Protein AF-A0A256C4Y1-F1 (afdb_monomer)

Sequence (127 aa):
MDQLQILQPFSDWVSDVLVDIPDETVAYVFNIYEENDAYLVDITGTSTFDASSEDWTDDINWDSGNEMFIIPKENFEGEWEEIHDAIAEALEALIDADGELADALCDSDAVAVGFIDGELEIIWQEE

pLDDT: mean 91.38, std 8.16, range [55.59, 98.06]

Mean predicted aligned error: 3.8 Å

Radius of gyration: 13.7 Å; Cα contacts (8 Å, |Δi|>4): 216; chains: 1; bounding box: 33×27×34 Å

Foldseek 3Di:
DDLVVVLVVVLVLLVVQLPPDDPLFFAKEWEWEDDPFWIKTKIFTFNDDDPVDPCRVVRTDDISPPSIDIGTCVNPVDDPVVVQVSVLVSVLVSLVVPDPSVVSNQVHQFYWYAYPPGDIGTSDGDD

Nearest PDB structures (foldseek):
  8d8k-assembly1_K  TM=3.899E-01  e=2.952E-02  Saccharomyces cerevisiae
  8ia9-assembly1_A-2  TM=3.250E-01  e=5.550E-01  Saccharopolyspora spinosa
  7kzi-assembly2_B  TM=2.463E-01  e=2.483E+00  Escherichia coli K-12
  7kru-assembly1_B  TM=1.943E-01  e=2.191E+00  Escherichia coli K-12
  5fpe-assembly2_B  TM=1.852E-01  e=1.934E+00  Homo sapiens

Solvent-accessible surface area (backbone atoms only — not comparable to full-atom values): 7242 Å² total; per-residue (Å²): 103,60,70,80,69,49,35,58,64,49,52,54,49,51,66,69,48,74,58,92,75,61,91,63,48,31,23,39,38,37,42,37,44,85,56,98,62,30,37,38,32,44,43,38,25,11,57,40,79,47,100,88,45,77,70,27,76,75,43,60,76,44,62,37,74,90,67,54,50,76,46,49,41,92,57,37,94,63,58,74,67,53,53,48,50,51,50,50,53,34,49,48,54,47,45,72,62,71,42,76,67,22,52,65,53,66,74,28,54,29,34,31,38,28,38,85,91,56,70,77,44,76,76,44,63,66,133

Secondary structure (DSSP, 8-state):
--HHHHHHHHHHHHHHH--S--TT--EEEEEEEE-SSEEEEEEEEES---TT-GGGGG-EEEE-TT--EEEEGGG--S-HHHHHHHHHHHHHHHHHT-SHHHHHHHTSSEEEEEETTS-EEEEEE--

Structure (mmCIF, N/CA/C/O backbone):
data_AF-A0A256C4Y1-F1
#
_entry.id   AF-A0A256C4Y1-F1
#
loop_
_atom_site.group_PDB
_atom_site.id
_atom_site.type_symbol
_atom_site.label_atom_id
_atom_site.label_alt_id
_atom_site.label_comp_id
_atom_site.label_asym_id
_atom_site.label_entity_id
_atom_site.label_seq_id
_atom_site.pdbx_PDB_ins_code
_atom_site.Cartn_x
_atom_site.Cartn_y
_atom_site.Cartn_z
_atom_site.occupancy
_atom_site.B_iso_or_equiv
_atom_site.auth_seq_id
_atom_site.auth_comp_id
_atom_site.auth_asym_id
_atom_site.auth_atom_id
_atom_site.pdbx_PDB_model_num
ATOM 1 N N . MET A 1 1 ? 8.567 5.236 -18.166 1.00 55.59 1 MET A N 1
ATOM 2 C CA . MET A 1 1 ? 7.108 5.000 -18.172 1.00 55.59 1 MET A CA 1
ATOM 3 C C . MET A 1 1 ? 6.428 6.296 -17.746 1.00 55.59 1 MET A C 1
ATOM 5 O O . MET A 1 1 ? 6.921 6.897 -16.806 1.00 55.59 1 MET A O 1
ATOM 9 N N . ASP A 1 2 ? 5.394 6.783 -18.439 1.00 57.97 2 ASP A N 1
ATOM 10 C CA . ASP A 1 2 ? 4.631 7.949 -17.946 1.00 57.97 2 ASP A CA 1
ATOM 11 C C . ASP A 1 2 ? 3.658 7.503 -16.838 1.00 57.97 2 ASP A C 1
ATOM 13 O O . ASP A 1 2 ? 3.127 6.398 -16.936 1.00 57.97 2 ASP A O 1
ATOM 17 N N . GLN A 1 3 ? 3.371 8.359 -15.848 1.00 56.22 3 GLN A N 1
ATOM 18 C CA . GLN A 1 3 ? 2.426 8.130 -14.728 1.00 56.22 3 GLN A CA 1
ATOM 19 C C . GLN A 1 3 ? 1.133 7.397 -15.140 1.00 56.22 3 GLN A C 1
ATOM 21 O O . GLN A 1 3 ? 0.742 6.390 -14.553 1.00 56.22 3 GLN A O 1
ATOM 26 N N . LEU A 1 4 ? 0.497 7.848 -16.229 1.00 59.56 4 LEU A N 1
ATOM 27 C CA . LEU A 1 4 ? -0.750 7.267 -16.744 1.00 59.56 4 LEU A CA 1
ATOM 28 C C . LEU A 1 4 ? -0.626 5.812 -17.225 1.00 59.56 4 LEU A C 1
ATOM 30 O O . LEU A 1 4 ? -1.642 5.144 -17.406 1.00 59.56 4 LEU A O 1
ATOM 34 N N . GLN A 1 5 ? 0.589 5.331 -17.494 1.00 75.62 5 GLN A N 1
ATOM 35 C CA . GLN A 1 5 ? 0.818 3.967 -17.967 1.00 75.62 5 GLN A CA 1
ATOM 36 C C . GLN A 1 5 ? 0.866 2.950 -16.815 1.00 75.62 5 GLN A C 1
ATOM 38 O O . GLN A 1 5 ? 0.634 1.772 -17.076 1.00 75.62 5 GLN A O 1
ATOM 43 N N . ILE A 1 6 ? 1.125 3.388 -15.572 1.00 84.56 6 ILE A N 1
ATOM 44 C CA . ILE A 1 6 ? 1.135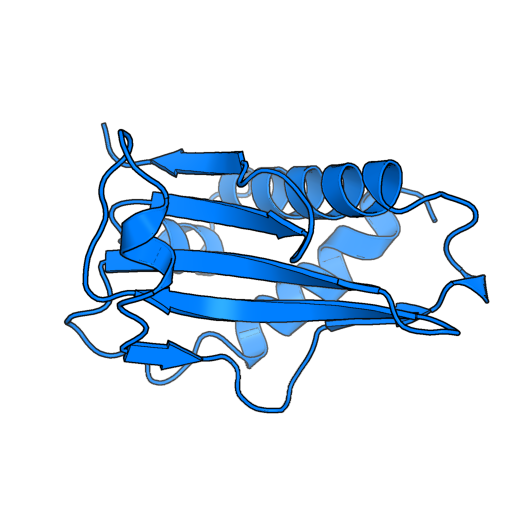 2.523 -14.376 1.00 84.56 6 ILE A CA 1
ATOM 45 C C . ILE A 1 6 ? -0.253 2.437 -13.749 1.00 84.56 6 ILE A C 1
ATOM 47 O O . ILE A 1 6 ? -0.659 1.349 -13.353 1.00 84.56 6 ILE A O 1
ATOM 51 N N . LEU A 1 7 ? -0.994 3.551 -13.711 1.00 89.38 7 LEU A N 1
ATOM 52 C CA . LEU A 1 7 ? -2.244 3.662 -12.953 1.00 89.38 7 LEU A CA 1
ATOM 53 C C . LEU A 1 7 ? -3.252 2.544 -13.247 1.00 89.38 7 LEU A C 1
ATOM 55 O O . LEU A 1 7 ? -3.776 1.944 -12.315 1.00 89.38 7 LEU A O 1
ATOM 59 N N . GLN A 1 8 ? -3.533 2.252 -14.522 1.00 91.88 8 GLN A N 1
ATOM 60 C CA . GLN A 1 8 ? -4.538 1.238 -14.855 1.00 91.88 8 GLN A CA 1
ATOM 61 C C . GLN A 1 8 ? -4.077 -0.182 -14.475 1.00 91.88 8 GLN A C 1
ATOM 63 O O . GLN A 1 8 ? -4.803 -0.825 -13.723 1.00 91.88 8 GLN A O 1
ATOM 68 N N . PRO A 1 9 ? -2.891 -0.673 -14.902 1.00 94.38 9 PRO A N 1
ATOM 69 C CA . PRO A 1 9 ? -2.372 -1.957 -14.421 1.00 94.38 9 PRO A CA 1
ATOM 70 C C . PRO A 1 9 ? -2.282 -2.060 -12.895 1.00 94.38 9 PRO A C 1
ATOM 72 O O . PRO A 1 9 ? -2.539 -3.126 -12.347 1.00 94.38 9 PRO A O 1
ATOM 75 N N . PHE A 1 10 ? -1.912 -0.966 -12.225 1.00 94.88 10 PHE A N 1
ATOM 76 C CA . PHE A 1 10 ? -1.827 -0.902 -10.771 1.00 94.88 10 PHE A CA 1
ATOM 77 C C . PHE A 1 10 ? -3.211 -1.035 -10.131 1.00 94.88 10 PHE A C 1
ATOM 79 O O . PHE A 1 10 ? -3.402 -1.904 -9.293 1.00 94.88 10 PHE A O 1
ATOM 86 N N . SER A 1 11 ? -4.199 -0.261 -10.586 1.00 94.75 11 SER A N 1
ATOM 87 C CA . SER A 1 11 ? -5.580 -0.328 -10.083 1.00 94.75 11 SER A CA 1
ATOM 88 C C . SER A 1 11 ? -6.209 -1.704 -10.301 1.00 94.75 11 SER A C 1
ATOM 90 O O . SER A 1 11 ? -6.884 -2.218 -9.412 1.00 94.75 11 SER A O 1
ATOM 92 N N . ASP A 1 12 ? -5.971 -2.312 -11.468 1.00 95.62 12 ASP A N 1
ATOM 93 C CA . ASP A 1 12 ? -6.447 -3.664 -11.773 1.00 95.62 12 ASP A CA 1
ATOM 94 C C . ASP A 1 12 ? -5.826 -4.681 -10.795 1.00 95.62 12 ASP A C 1
ATOM 96 O O . ASP A 1 12 ? -6.541 -5.500 -10.224 1.00 95.62 12 ASP A O 1
ATOM 100 N N . TRP A 1 13 ? -4.517 -4.580 -10.534 1.00 97.56 13 TRP A N 1
ATOM 101 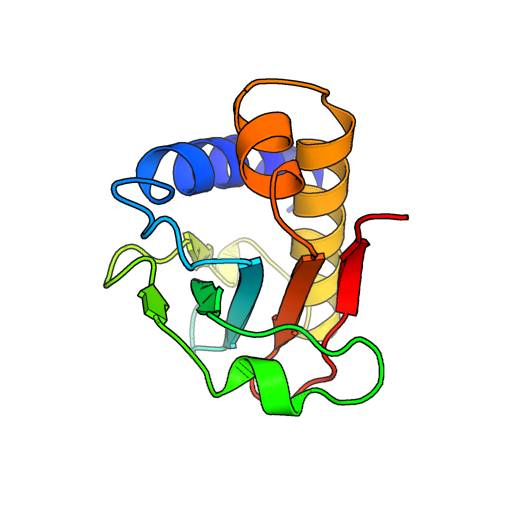C CA . TRP A 1 13 ? -3.835 -5.434 -9.559 1.00 97.56 13 TRP A CA 1
ATOM 102 C C . TRP A 1 13 ? -4.347 -5.226 -8.130 1.00 97.56 13 TRP A C 1
ATOM 104 O O . TRP A 1 13 ? -4.652 -6.215 -7.468 1.00 97.56 13 TRP A O 1
ATOM 114 N N . VAL A 1 14 ? -4.508 -3.978 -7.667 1.00 96.81 14 VAL A N 1
ATOM 115 C CA . VAL A 1 14 ? -5.087 -3.688 -6.341 1.00 96.81 14 VAL A CA 1
ATOM 116 C C . VAL A 1 14 ? -6.463 -4.338 -6.222 1.00 96.81 14 VAL A C 1
ATOM 118 O O . VAL A 1 14 ? -6.758 -4.976 -5.217 1.00 96.81 14 VAL A O 1
ATOM 121 N N . SER A 1 15 ? -7.286 -4.247 -7.269 1.00 95.62 15 SER A N 1
ATOM 122 C CA . SER A 1 15 ? -8.622 -4.842 -7.274 1.00 95.62 15 SER A CA 1
ATOM 123 C C . SER A 1 15 ? -8.607 -6.364 -7.197 1.00 95.62 15 SER A C 1
ATOM 125 O O . SER A 1 15 ? -9.552 -6.939 -6.657 1.00 95.62 15 SER A O 1
ATOM 127 N N . ASP A 1 16 ? -7.591 -7.007 -7.767 1.00 96.12 16 ASP A N 1
ATOM 128 C CA . ASP A 1 16 ? -7.457 -8.461 -7.752 1.00 96.12 16 ASP A CA 1
ATOM 129 C C . ASP A 1 16 ? -6.975 -8.969 -6.385 1.00 96.12 16 ASP A C 1
ATOM 131 O O . ASP A 1 16 ? -7.453 -10.009 -5.925 1.00 96.12 16 ASP A O 1
ATOM 135 N N . VAL A 1 17 ? -6.060 -8.245 -5.724 1.00 96.31 17 VAL A N 1
ATOM 136 C CA . VAL A 1 17 ? -5.466 -8.694 -4.453 1.00 96.31 17 VAL A CA 1
ATOM 137 C C . VAL A 1 17 ? -6.236 -8.249 -3.216 1.00 96.31 17 VAL A C 1
ATOM 139 O O . VAL A 1 17 ? -6.140 -8.929 -2.202 1.00 96.31 17 VAL A O 1
ATOM 142 N N . LEU A 1 18 ? -7.002 -7.153 -3.263 1.00 93.88 18 LEU A N 1
ATOM 143 C CA . LEU A 1 18 ? -7.735 -6.613 -2.109 1.00 93.88 18 LEU A CA 1
ATOM 144 C C . LEU A 1 18 ? -9.008 -7.434 -1.811 1.00 93.88 18 LEU A C 1
ATOM 146 O O . LEU A 1 18 ? -10.140 -6.969 -1.957 1.00 93.88 18 LEU A O 1
ATOM 150 N N . VAL A 1 19 ? -8.819 -8.694 -1.419 1.00 91.94 19 VAL A N 1
ATOM 151 C CA . VAL A 1 19 ? -9.876 -9.683 -1.177 1.00 91.94 19 VAL A CA 1
ATOM 152 C C . VAL A 1 19 ? -9.700 -10.372 0.177 1.00 91.94 19 VAL A C 1
ATOM 154 O O . VAL A 1 19 ? -8.588 -10.528 0.677 1.00 91.94 19 VAL A O 1
ATOM 157 N N . ASP A 1 20 ? -10.815 -10.819 0.764 1.00 91.88 20 ASP A N 1
ATOM 158 C CA . ASP A 1 20 ? -10.844 -11.550 2.042 1.00 91.88 20 ASP A CA 1
ATOM 159 C C . ASP A 1 20 ? -10.136 -10.812 3.207 1.00 91.88 20 ASP A C 1
ATOM 161 O O . ASP A 1 20 ? -9.479 -11.434 4.046 1.00 91.88 20 ASP A O 1
ATOM 165 N N . ILE A 1 21 ? -10.290 -9.482 3.272 1.00 95.19 21 ILE A N 1
ATOM 166 C CA . ILE A 1 21 ? -9.693 -8.638 4.316 1.00 95.19 21 ILE A CA 1
ATOM 167 C C . ILE A 1 21 ? -10.352 -8.915 5.686 1.00 95.19 21 ILE A C 1
ATOM 169 O O . ILE A 1 21 ? -11.583 -8.893 5.786 1.00 95.19 21 ILE A O 1
ATOM 173 N N . PRO A 1 22 ? -9.578 -9.166 6.761 1.00 96.25 22 PRO A N 1
ATOM 174 C CA . PRO A 1 22 ? -10.104 -9.263 8.120 1.00 96.25 22 PRO A CA 1
ATOM 175 C C . PRO A 1 22 ? -10.765 -7.958 8.582 1.00 96.25 22 PRO A C 1
ATOM 177 O O . PRO A 1 22 ? -10.181 -6.893 8.410 1.00 96.25 22 PRO A O 1
ATOM 180 N N . ASP A 1 23 ? -11.905 -8.050 9.280 1.00 95.12 23 ASP A N 1
ATOM 181 C CA . ASP A 1 23 ? -12.631 -6.892 9.851 1.00 95.12 23 ASP A CA 1
ATOM 182 C C . ASP A 1 23 ? -11.780 -6.044 10.823 1.00 95.12 23 ASP A C 1
ATOM 184 O O . ASP A 1 23 ? -12.133 -4.918 11.153 1.00 95.12 23 ASP A O 1
ATOM 188 N N . GLU A 1 24 ? -10.700 -6.617 11.359 1.00 96.44 24 GLU A N 1
ATOM 189 C CA . GLU A 1 24 ? -9.771 -5.951 12.277 1.00 96.44 24 GLU A CA 1
ATOM 190 C C . GLU A 1 24 ? -8.642 -5.197 11.557 1.00 96.44 24 GLU A C 1
ATOM 192 O O . GLU A 1 24 ? -7.768 -4.657 12.226 1.00 96.44 24 GLU A O 1
ATOM 197 N N . THR A 1 25 ? -8.629 -5.188 10.220 1.00 97.44 25 THR A N 1
ATOM 198 C CA . THR A 1 25 ? -7.670 -4.425 9.407 1.00 97.44 25 THR A CA 1
ATOM 199 C C . THR A 1 25 ? -8.072 -2.963 9.393 1.00 97.44 25 THR A C 1
ATOM 201 O O . THR A 1 25 ? -9.178 -2.633 8.978 1.00 97.44 25 THR A O 1
ATOM 204 N N . VAL A 1 26 ? -7.174 -2.100 9.858 1.00 97.38 26 VAL A N 1
ATOM 205 C CA . VAL A 1 26 ? -7.431 -0.668 10.043 1.00 97.38 26 VAL A CA 1
ATOM 206 C C . VAL A 1 26 ? -6.484 0.216 9.248 1.00 97.38 26 VAL A C 1
ATOM 208 O O . VAL A 1 26 ? -6.726 1.406 9.164 1.00 97.38 26 VAL A O 1
ATOM 211 N N . ALA A 1 27 ? -5.426 -0.310 8.640 1.00 97.75 27 ALA A N 1
ATOM 212 C CA . ALA A 1 27 ? -4.620 0.459 7.699 1.00 97.75 27 ALA A CA 1
ATOM 213 C C . ALA A 1 27 ? -3.962 -0.453 6.665 1.00 97.75 27 ALA A C 1
ATOM 215 O O . ALA A 1 27 ? -3.800 -1.656 6.894 1.00 97.75 27 ALA A O 1
ATOM 216 N N . TYR A 1 28 ? -3.586 0.137 5.533 1.00 98.06 28 TYR A N 1
ATOM 217 C CA . TYR A 1 28 ? -2.887 -0.544 4.448 1.00 98.06 28 TYR A CA 1
ATOM 218 C C . TYR A 1 28 ? -1.534 0.108 4.178 1.00 98.06 28 TYR A C 1
ATOM 220 O O . TYR A 1 28 ? -1.430 1.335 4.121 1.00 98.06 28 TYR A O 1
ATOM 228 N N . VAL A 1 29 ? -0.512 -0.714 3.952 1.00 97.62 29 VAL A N 1
ATOM 229 C CA . VAL A 1 29 ? 0.816 -0.276 3.518 1.00 97.62 29 VAL A CA 1
ATOM 230 C C . VAL A 1 29 ? 1.150 -0.926 2.187 1.00 97.62 29 VAL A C 1
ATOM 232 O O . VAL A 1 29 ? 1.128 -2.147 2.062 1.00 97.62 29 VAL A O 1
ATOM 235 N N . PHE A 1 30 ? 1.489 -0.105 1.201 1.00 97.56 30 PHE A N 1
ATOM 236 C CA . PHE A 1 30 ? 2.033 -0.534 -0.078 1.00 97.56 30 PHE A CA 1
ATOM 237 C C . PHE A 1 30 ? 3.559 -0.571 0.031 1.00 97.56 30 PHE A C 1
ATOM 239 O O . PHE A 1 30 ? 4.208 0.477 -0.032 1.00 97.56 30 PHE A O 1
ATOM 246 N N . ASN A 1 31 ? 4.139 -1.759 0.226 1.00 96.56 31 ASN A N 1
ATOM 247 C CA . ASN A 1 31 ? 5.584 -1.885 0.422 1.00 96.56 31 ASN A CA 1
ATOM 248 C C . ASN A 1 31 ? 6.290 -2.072 -0.918 1.00 96.56 31 ASN A C 1
ATOM 250 O O . ASN A 1 31 ? 5.938 -2.952 -1.704 1.00 96.56 31 ASN A O 1
ATOM 254 N N . ILE A 1 32 ? 7.319 -1.266 -1.161 1.00 95.69 32 ILE A N 1
ATOM 255 C CA . ILE A 1 32 ? 8.126 -1.299 -2.377 1.00 95.69 32 ILE A CA 1
ATOM 256 C C . ILE A 1 32 ? 9.464 -1.979 -2.084 1.00 95.69 32 ILE A C 1
ATOM 258 O O . ILE A 1 32 ? 10.200 -1.605 -1.165 1.00 95.69 32 ILE A O 1
ATOM 262 N N . TYR A 1 33 ? 9.803 -2.943 -2.935 1.00 94.19 33 TYR A N 1
ATOM 263 C CA . TYR A 1 33 ? 11.067 -3.662 -2.926 1.00 94.19 33 TYR A CA 1
ATOM 264 C C . TYR A 1 33 ? 11.812 -3.441 -4.235 1.00 94.19 33 TYR A C 1
ATOM 266 O O . TYR A 1 33 ? 11.228 -3.458 -5.321 1.00 94.19 33 TYR A O 1
ATOM 274 N N . GLU A 1 34 ? 13.128 -3.298 -4.146 1.00 92.69 34 GLU A N 1
ATOM 275 C CA . GLU A 1 34 ? 13.997 -3.278 -5.313 1.00 92.69 34 GLU A CA 1
ATOM 276 C C . GLU A 1 34 ? 14.698 -4.623 -5.490 1.00 92.69 34 GLU A C 1
ATOM 278 O O . GLU A 1 34 ? 15.444 -5.090 -4.632 1.00 92.69 34 GLU A O 1
ATOM 283 N N . GLU A 1 35 ? 14.505 -5.211 -6.666 1.00 92.38 35 GLU A N 1
ATOM 284 C CA . GLU A 1 35 ? 15.233 -6.382 -7.133 1.00 92.38 35 GLU A CA 1
ATOM 285 C C . GLU A 1 35 ? 16.206 -5.999 -8.262 1.00 92.38 35 GLU A C 1
ATOM 287 O O . GLU A 1 35 ? 16.297 -4.851 -8.718 1.00 92.38 35 GLU A O 1
ATOM 292 N N . ASN A 1 36 ? 16.984 -6.976 -8.737 1.00 90.44 36 ASN A N 1
ATOM 293 C CA . ASN A 1 36 ? 18.013 -6.724 -9.753 1.00 90.44 36 ASN A CA 1
ATOM 294 C C . ASN A 1 36 ? 17.445 -6.161 -11.071 1.00 90.44 36 ASN A C 1
ATOM 296 O O . ASN A 1 36 ? 18.091 -5.324 -11.702 1.00 90.44 36 ASN A O 1
ATOM 300 N N . ASP A 1 37 ? 16.272 -6.624 -11.501 1.00 92.62 37 ASP A N 1
ATOM 301 C CA . ASP A 1 37 ? 15.663 -6.324 -12.803 1.00 92.62 37 ASP A CA 1
ATOM 302 C C . ASP A 1 37 ? 14.241 -5.744 -12.719 1.00 92.62 37 ASP A C 1
ATOM 304 O O . ASP A 1 37 ? 13.661 -5.394 -13.751 1.00 92.62 37 ASP A O 1
ATOM 308 N N . ALA A 1 38 ? 13.695 -5.574 -11.515 1.00 93.56 38 ALA A N 1
ATOM 309 C CA . ALA A 1 38 ? 12.357 -5.036 -11.296 1.00 93.56 38 ALA A CA 1
ATOM 310 C C . ALA A 1 38 ? 12.241 -4.308 -9.951 1.00 93.56 38 ALA A C 1
ATOM 312 O O . ALA A 1 38 ? 13.062 -4.501 -9.056 1.00 93.56 38 ALA A O 1
ATOM 313 N N . TYR A 1 39 ? 11.187 -3.511 -9.824 1.00 93.31 39 TYR A N 1
ATOM 314 C CA . TYR A 1 39 ? 10.606 -3.138 -8.542 1.00 93.31 39 TYR A CA 1
ATOM 315 C C . TYR A 1 39 ? 9.360 -3.987 -8.304 1.00 93.31 39 TYR A C 1
ATOM 317 O O . TYR A 1 39 ? 8.627 -4.294 -9.252 1.00 93.31 39 TYR A O 1
ATOM 325 N N . LEU A 1 40 ? 9.149 -4.390 -7.058 1.00 95.44 40 LEU A N 1
ATOM 326 C CA . LEU A 1 40 ? 8.018 -5.203 -6.629 1.00 95.44 40 LEU A CA 1
ATOM 327 C C . LEU A 1 40 ? 7.209 -4.412 -5.609 1.00 95.44 40 LEU A C 1
ATOM 329 O O . LEU A 1 40 ? 7.802 -3.737 -4.771 1.00 95.44 40 LEU A O 1
ATOM 333 N N . VAL A 1 41 ? 5.886 -4.512 -5.676 1.00 96.75 41 VAL A N 1
ATOM 334 C CA . VAL A 1 41 ? 4.991 -3.931 -4.672 1.00 96.75 41 VAL A CA 1
ATOM 335 C C . VAL A 1 41 ? 4.095 -5.021 -4.107 1.00 96.75 41 VAL A C 1
AT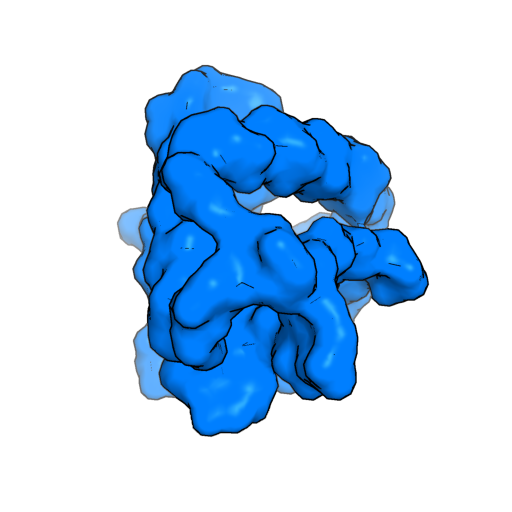OM 337 O O . VAL A 1 41 ? 3.525 -5.803 -4.873 1.00 96.75 41 VAL A O 1
ATOM 340 N N . ASP A 1 42 ? 3.983 -5.074 -2.787 1.00 97.12 42 ASP A N 1
ATOM 341 C CA . ASP A 1 42 ? 2.954 -5.838 -2.086 1.00 97.12 42 ASP A CA 1
ATOM 342 C C . ASP A 1 42 ? 2.042 -4.898 -1.286 1.00 97.12 42 ASP A C 1
ATOM 344 O O . ASP A 1 42 ? 2.257 -3.682 -1.251 1.00 97.12 42 ASP A O 1
ATOM 348 N N . ILE A 1 43 ? 0.991 -5.459 -0.694 1.00 97.56 43 ILE A N 1
ATOM 349 C CA . ILE A 1 43 ? 0.128 -4.741 0.240 1.00 97.56 43 ILE A CA 1
ATOM 350 C C . ILE A 1 43 ? 0.090 -5.529 1.539 1.00 97.56 43 ILE A C 1
ATOM 352 O O . ILE A 1 43 ? -0.219 -6.723 1.530 1.00 97.56 43 ILE A O 1
ATOM 356 N N . THR A 1 44 ? 0.338 -4.859 2.656 1.00 97.44 44 THR A N 1
ATOM 357 C CA . THR A 1 44 ? 0.068 -5.389 3.992 1.00 97.44 44 THR A CA 1
ATOM 358 C C . THR A 1 44 ? -1.085 -4.630 4.630 1.00 97.44 44 THR A C 1
ATOM 360 O O . THR A 1 44 ? -1.218 -3.417 4.487 1.00 97.44 44 THR A O 1
ATOM 363 N N . GLY A 1 45 ? -1.947 -5.366 5.320 1.00 97.75 45 GLY A N 1
ATOM 364 C CA . GLY A 1 45 ? -2.986 -4.837 6.189 1.00 97.75 45 GLY A CA 1
ATOM 365 C C . GLY A 1 45 ? -2.529 -4.942 7.637 1.00 97.75 45 GLY A C 1
ATOM 366 O O . GLY A 1 45 ? -1.935 -5.953 8.032 1.00 97.75 45 GLY A O 1
ATOM 367 N N . THR A 1 46 ? -2.790 -3.908 8.428 1.00 97.81 46 THR A N 1
ATOM 368 C CA . THR A 1 46 ? -2.400 -3.857 9.840 1.00 97.81 46 THR A CA 1
ATOM 369 C C . THR A 1 46 ? -3.616 -3.781 10.746 1.00 97.81 46 THR A C 1
ATOM 371 O O . THR A 1 46 ? -4.661 -3.236 10.395 1.00 97.81 46 THR A O 1
ATOM 374 N N . SER A 1 47 ? -3.473 -4.334 11.950 1.00 97.19 47 SER A N 1
ATOM 375 C CA . SER A 1 47 ? -4.511 -4.292 12.992 1.00 97.19 47 SER A CA 1
ATOM 376 C C . SER A 1 47 ? -4.435 -3.058 13.895 1.00 97.19 47 SER A C 1
ATOM 378 O O . SER A 1 47 ? -5.278 -2.862 14.775 1.00 97.19 47 SER A O 1
ATOM 380 N N . THR A 1 48 ? -3.414 -2.225 13.694 1.00 96.25 48 THR A N 1
ATOM 381 C CA . THR A 1 48 ? -3.185 -0.981 14.424 1.00 96.25 48 THR A CA 1
ATOM 382 C C . THR A 1 48 ? -2.762 0.125 13.458 1.00 96.25 48 THR A C 1
ATOM 384 O O . THR A 1 48 ? -2.246 -0.142 12.372 1.00 96.25 48 THR A O 1
ATOM 387 N N . PHE A 1 49 ? -2.981 1.373 13.872 1.00 96.12 49 PHE A N 1
ATOM 388 C CA . PHE A 1 49 ? -2.483 2.568 13.203 1.00 96.12 49 PHE A CA 1
ATOM 389 C C . PHE A 1 49 ? -2.078 3.616 14.251 1.00 96.12 49 PHE A C 1
ATOM 391 O O . PHE A 1 49 ? -2.797 3.849 15.228 1.00 96.12 49 PHE A O 1
ATOM 398 N N . ASP A 1 50 ? -0.916 4.245 14.056 1.00 93.50 50 ASP A N 1
ATOM 399 C CA . ASP A 1 50 ? -0.446 5.391 14.843 1.00 93.50 50 ASP A CA 1
ATOM 400 C C . ASP A 1 50 ? 0.316 6.370 13.937 1.00 93.50 50 ASP A C 1
ATOM 402 O O . ASP A 1 50 ? 1.481 6.166 13.613 1.00 93.50 50 ASP A O 1
ATOM 406 N N . ALA A 1 51 ? -0.309 7.492 13.576 1.00 90.38 51 ALA A N 1
ATOM 407 C CA . ALA A 1 51 ? 0.318 8.524 12.742 1.00 90.38 51 ALA A CA 1
ATOM 408 C C . ALA A 1 51 ? 1.603 9.139 13.347 1.00 90.38 51 ALA A C 1
ATOM 410 O O . ALA A 1 51 ? 2.313 9.883 12.672 1.00 90.38 51 ALA A O 1
ATOM 411 N N . SER A 1 52 ? 1.891 8.894 14.631 1.00 89.75 52 SER A N 1
ATOM 412 C CA . SER A 1 52 ? 3.082 9.410 15.319 1.00 89.75 52 SER A CA 1
ATOM 413 C C . SER A 1 52 ? 4.255 8.422 15.365 1.00 89.75 52 SER A C 1
ATOM 415 O O . SER A 1 52 ?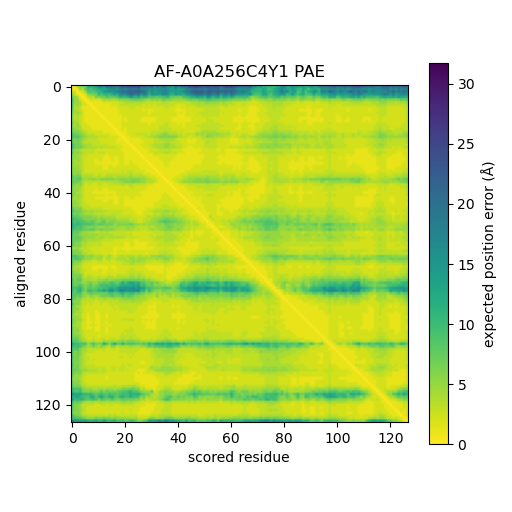 5.324 8.813 15.844 1.00 89.75 52 SER A O 1
ATOM 417 N N . SER A 1 53 ? 4.077 7.167 14.933 1.00 89.88 53 SER A N 1
ATOM 418 C CA . SER A 1 53 ? 5.115 6.126 14.970 1.00 89.88 53 SER A CA 1
ATOM 419 C C . SER A 1 53 ? 4.914 5.100 13.861 1.00 89.88 53 SER A C 1
ATOM 421 O O . SER A 1 53 ? 3.832 4.560 13.752 1.00 89.88 53 SER A O 1
ATOM 423 N N . GLU A 1 54 ? 5.948 4.731 13.110 1.00 88.94 54 GLU A N 1
ATOM 424 C CA . GLU A 1 54 ? 5.852 3.693 12.064 1.00 88.94 54 GLU A CA 1
ATOM 425 C C . GLU A 1 54 ? 5.726 2.260 12.627 1.00 88.94 54 GLU A C 1
ATOM 427 O O . GLU A 1 54 ? 5.507 1.321 11.866 1.00 88.94 54 GLU A O 1
ATOM 432 N N . ASP A 1 55 ? 5.810 2.074 13.952 1.00 90.94 55 ASP A N 1
ATOM 433 C CA . ASP A 1 55 ? 5.737 0.754 14.608 1.00 90.94 55 ASP A CA 1
ATOM 434 C C . ASP A 1 55 ? 4.433 -0.011 14.293 1.00 90.94 55 ASP A C 1
ATOM 436 O O . ASP A 1 55 ? 4.400 -1.236 14.389 1.00 90.94 55 ASP A O 1
ATOM 440 N N . TRP A 1 56 ? 3.350 0.681 13.917 1.00 91.75 56 TRP A N 1
ATOM 441 C CA . TRP A 1 56 ? 2.084 0.028 13.549 1.00 91.75 56 TRP A CA 1
ATOM 442 C C . TRP A 1 56 ? 2.213 -0.860 12.303 1.00 91.75 56 TRP A C 1
ATOM 444 O O . TRP A 1 56 ? 1.441 -1.804 12.136 1.00 91.75 56 TRP A O 1
ATOM 454 N N . THR A 1 57 ? 3.215 -0.602 11.456 1.00 92.88 57 THR A N 1
ATOM 455 C CA . THR A 1 57 ? 3.501 -1.411 10.262 1.00 92.88 57 THR A CA 1
ATOM 456 C C . THR A 1 57 ? 3.970 -2.833 10.596 1.00 92.88 57 THR A C 1
ATOM 458 O O . THR A 1 57 ? 3.882 -3.714 9.743 1.00 92.88 57 THR A O 1
ATOM 461 N N . ASP A 1 58 ? 4.384 -3.097 11.844 1.00 92.12 58 ASP A N 1
ATOM 462 C CA . ASP A 1 58 ? 4.753 -4.434 12.324 1.00 92.12 58 ASP A CA 1
ATOM 463 C C . ASP A 1 58 ? 3.533 -5.296 12.732 1.00 92.12 58 ASP A C 1
ATOM 465 O O . ASP A 1 58 ? 3.634 -6.528 12.781 1.00 92.12 58 ASP A O 1
ATOM 469 N N . ASP A 1 59 ? 2.370 -4.692 13.016 1.00 95.62 59 ASP A N 1
ATOM 470 C CA . ASP A 1 59 ? 1.149 -5.379 13.482 1.00 95.62 59 ASP A CA 1
ATOM 471 C C . ASP A 1 59 ? 0.299 -5.928 12.312 1.00 95.62 59 ASP A C 1
ATOM 473 O O . ASP A 1 59 ? -0.926 -5.742 12.245 1.00 95.62 59 ASP A O 1
ATOM 477 N N . ILE A 1 60 ? 0.963 -6.623 11.383 1.00 96.81 60 ILE A N 1
ATOM 478 C CA . ILE A 1 60 ? 0.379 -7.162 10.147 1.00 96.81 60 ILE A CA 1
ATOM 479 C C . ILE A 1 60 ? -0.614 -8.289 10.462 1.00 96.81 60 ILE A C 1
ATOM 481 O O . ILE A 1 60 ? -0.278 -9.278 11.123 1.00 96.81 60 ILE A O 1
ATOM 485 N N . ASN A 1 61 ? -1.834 -8.170 9.940 1.00 97.31 61 ASN A N 1
ATOM 486 C CA . ASN A 1 61 ? -2.899 -9.170 10.066 1.00 97.31 61 ASN A CA 1
ATOM 487 C C . ASN A 1 61 ? -3.381 -9.720 8.708 1.00 97.31 61 ASN A C 1
ATOM 489 O O . ASN A 1 61 ? -4.106 -10.720 8.681 1.00 97.31 61 ASN A O 1
ATOM 493 N N . TRP A 1 62 ? -2.964 -9.096 7.604 1.00 97.44 62 TRP A N 1
ATOM 494 C CA . TRP A 1 62 ? -3.301 -9.467 6.235 1.00 97.44 62 TRP A CA 1
ATOM 495 C C . TRP A 1 62 ? -2.164 -9.082 5.279 1.00 97.44 62 TRP A C 1
ATOM 497 O O . TRP A 1 62 ? -1.449 -8.113 5.524 1.00 97.44 62 TRP A O 1
ATOM 507 N N . ASP A 1 63 ? -1.997 -9.825 4.187 1.00 96.44 63 ASP A N 1
ATOM 508 C CA . ASP A 1 63 ? -1.039 -9.511 3.129 1.00 96.44 63 ASP A CA 1
ATOM 509 C C . ASP A 1 63 ? -1.553 -9.976 1.759 1.00 96.44 63 ASP A C 1
ATOM 511 O O . ASP A 1 63 ? -2.286 -10.965 1.662 1.00 96.44 63 ASP A O 1
ATOM 515 N N . SER A 1 64 ? -1.126 -9.300 0.687 1.00 95.81 64 SER A N 1
ATOM 516 C CA . SER A 1 64 ? -1.445 -9.663 -0.704 1.00 95.81 64 SER A CA 1
ATOM 517 C C . SER A 1 64 ? -0.816 -10.996 -1.154 1.00 95.81 64 SER A C 1
ATOM 519 O O . SER A 1 64 ? -0.950 -11.411 -2.309 1.00 95.81 64 SER A O 1
ATOM 521 N N . GLY A 1 65 ? -0.098 -11.696 -0.273 1.00 91.38 65 GLY A N 1
ATOM 522 C CA . GLY A 1 65 ? 0.500 -12.989 -0.549 1.00 91.38 65 GLY A CA 1
ATOM 523 C C . GLY A 1 65 ? 1.644 -12.908 -1.552 1.00 91.38 65 GLY A C 1
ATOM 524 O O . GLY A 1 65 ? 2.506 -12.038 -1.515 1.00 91.38 65 GLY A O 1
ATOM 525 N N . ASN A 1 66 ? 1.664 -13.868 -2.478 1.00 91.50 66 ASN A N 1
ATOM 526 C CA . ASN A 1 66 ? 2.698 -13.938 -3.516 1.00 91.50 66 ASN A CA 1
ATOM 527 C C . ASN A 1 66 ? 2.334 -13.133 -4.779 1.00 91.50 66 ASN A C 1
ATOM 529 O O . ASN A 1 66 ? 3.081 -13.184 -5.759 1.00 91.50 66 ASN A O 1
ATOM 533 N N . GLU A 1 67 ? 1.183 -12.455 -4.799 1.00 94.44 67 GLU A N 1
ATOM 534 C CA . GLU A 1 67 ? 0.707 -11.684 -5.950 1.00 94.44 67 GLU A CA 1
ATOM 535 C C . GLU A 1 67 ? 1.214 -10.246 -5.865 1.00 94.44 67 GLU A C 1
ATOM 537 O O . GLU A 1 67 ? 0.500 -9.334 -5.468 1.00 94.44 67 GLU A O 1
ATOM 542 N N . MET A 1 68 ? 2.476 -10.049 -6.243 1.00 96.25 68 MET A N 1
ATOM 543 C CA . MET A 1 68 ? 3.109 -8.730 -6.255 1.00 96.25 68 MET A CA 1
ATOM 544 C C . MET A 1 68 ? 2.829 -7.983 -7.560 1.00 96.25 68 MET A C 1
ATOM 546 O O . MET A 1 68 ? 2.798 -8.585 -8.641 1.00 96.25 68 MET A O 1
ATOM 550 N N . PHE A 1 69 ? 2.734 -6.659 -7.485 1.00 96.81 69 PHE A N 1
ATOM 551 C CA . PHE A 1 69 ? 2.817 -5.805 -8.662 1.00 96.81 69 PHE A CA 1
ATOM 552 C C . PHE A 1 69 ? 4.272 -5.722 -9.119 1.00 96.81 69 PHE A C 1
ATOM 554 O O . PHE A 1 69 ? 5.156 -5.384 -8.335 1.00 96.81 69 PHE A O 1
ATOM 561 N N . ILE A 1 70 ? 4.540 -6.038 -10.385 1.00 95.12 70 ILE A N 1
ATOM 562 C CA . ILE A 1 70 ? 5.906 -6.110 -10.915 1.00 95.12 70 ILE A CA 1
ATOM 563 C C . ILE A 1 70 ? 6.119 -4.986 -11.916 1.00 95.12 70 ILE A C 1
ATOM 565 O O . ILE A 1 70 ? 5.432 -4.914 -12.938 1.00 95.12 70 ILE A O 1
ATOM 569 N N . ILE A 1 71 ? 7.136 -4.166 -11.668 1.00 92.38 71 ILE A N 1
ATOM 570 C CA . ILE A 1 71 ? 7.533 -3.062 -12.538 1.00 92.38 71 ILE A CA 1
ATOM 571 C C . ILE A 1 71 ? 8.943 -3.353 -13.056 1.00 92.38 71 ILE A C 1
ATOM 573 O O . ILE A 1 71 ? 9.926 -3.111 -12.355 1.00 92.38 71 ILE A O 1
ATOM 577 N N . PRO A 1 72 ? 9.084 -3.891 -14.282 1.00 91.62 72 PRO A N 1
ATOM 578 C CA . PRO A 1 72 ? 10.395 -4.168 -14.853 1.00 91.62 72 PRO A CA 1
ATOM 579 C C . PRO A 1 72 ? 11.212 -2.883 -15.012 1.00 91.62 72 PRO A C 1
ATOM 581 O O . PRO A 1 72 ? 10.738 -1.917 -15.619 1.00 91.62 72 PRO A O 1
ATOM 584 N N . LYS A 1 73 ? 12.470 -2.891 -14.557 1.00 88.94 73 LYS A N 1
ATOM 585 C CA . LYS A 1 73 ? 13.395 -1.750 -14.699 1.00 88.94 73 LYS A CA 1
ATOM 586 C C . LYS A 1 73 ? 13.688 -1.408 -16.158 1.00 88.94 73 LYS A C 1
ATOM 588 O O . LYS A 1 73 ? 13.988 -0.270 -16.482 1.00 88.94 73 LYS A O 1
ATOM 593 N N . GLU A 1 74 ? 13.530 -2.356 -17.084 1.00 86.88 74 GLU A N 1
ATOM 594 C CA . GLU A 1 74 ? 13.615 -2.054 -18.523 1.00 86.88 74 GLU A CA 1
ATOM 595 C C . GLU A 1 74 ? 12.561 -1.037 -18.995 1.00 86.88 74 GLU A C 1
ATOM 597 O O . GLU A 1 74 ? 12.770 -0.355 -19.998 1.00 86.88 74 GLU A O 1
ATOM 602 N N . ASN A 1 75 ? 11.453 -0.907 -18.261 1.00 79.44 75 ASN A N 1
ATOM 603 C CA . ASN A 1 75 ? 10.387 0.040 -18.558 1.00 79.44 75 ASN A CA 1
ATOM 604 C C . ASN A 1 75 ? 10.457 1.309 -17.685 1.00 79.44 75 ASN A C 1
ATOM 606 O O . ASN A 1 75 ? 9.695 2.257 -17.916 1.00 79.44 75 ASN A O 1
ATOM 610 N N . PHE A 1 76 ? 11.367 1.347 -16.709 1.00 77.94 76 PHE A N 1
ATOM 611 C CA . PHE A 1 76 ? 11.509 2.412 -15.725 1.00 77.94 76 PHE A CA 1
ATOM 612 C C . PHE A 1 76 ? 12.976 2.844 -15.618 1.00 77.94 76 PHE A C 1
ATOM 614 O O . PHE A 1 76 ? 13.800 2.151 -15.036 1.00 77.94 76 PHE A O 1
ATOM 621 N N . GLU A 1 77 ? 13.309 3.99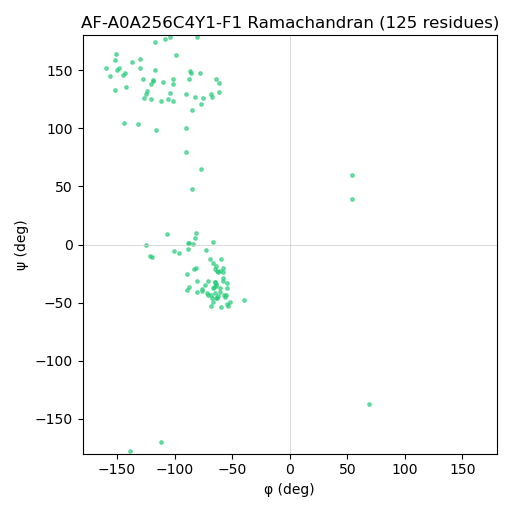4 -16.203 1.00 71.94 77 GLU A N 1
ATOM 622 C CA . GLU A 1 77 ? 14.689 4.505 -16.246 1.00 71.94 77 GLU A CA 1
ATOM 623 C C . GLU A 1 77 ? 15.112 5.239 -14.958 1.00 71.94 77 GLU A C 1
ATOM 625 O O . GLU A 1 77 ? 16.199 5.814 -14.934 1.00 71.94 77 GLU A O 1
ATOM 630 N N . GLY A 1 78 ? 14.260 5.240 -13.928 1.00 73.81 78 GLY A N 1
ATOM 631 C CA . GLY A 1 78 ? 14.472 5.974 -12.686 1.00 73.81 78 GLY A CA 1
ATOM 632 C C . GLY A 1 78 ? 15.026 5.144 -11.526 1.00 73.81 78 GLY A C 1
ATOM 633 O O . GLY A 1 78 ? 14.977 3.907 -11.520 1.00 73.81 78 GLY A O 1
ATOM 634 N N . GLU A 1 79 ? 15.545 5.856 -10.532 1.00 82.69 79 GLU A N 1
ATOM 635 C CA . GLU A 1 79 ? 16.039 5.297 -9.268 1.00 82.69 79 GLU A CA 1
ATOM 636 C C . GLU A 1 79 ? 14.878 5.016 -8.289 1.00 82.69 79 GLU A C 1
ATOM 638 O O . GLU A 1 79 ? 13.710 5.279 -8.586 1.00 82.69 79 GLU A O 1
ATOM 643 N N . TRP A 1 80 ? 15.191 4.470 -7.110 1.00 83.69 80 TRP A N 1
ATOM 644 C CA . TRP A 1 80 ? 14.194 4.068 -6.109 1.00 83.69 80 TRP A CA 1
ATOM 645 C C . TRP A 1 80 ? 13.265 5.217 -5.647 1.00 83.69 80 TRP A C 1
ATOM 647 O O . TRP A 1 80 ? 12.100 4.985 -5.341 1.00 83.69 80 TRP A O 1
ATOM 657 N N . GLU A 1 81 ? 13.747 6.463 -5.631 1.00 86.88 81 GLU A N 1
ATOM 658 C CA . GLU A 1 81 ? 12.932 7.642 -5.285 1.00 86.88 81 GLU A CA 1
ATOM 659 C C . GLU A 1 81 ? 11.823 7.857 -6.324 1.00 86.88 81 GLU A C 1
ATOM 661 O O . GLU A 1 81 ? 10.669 8.095 -5.989 1.00 86.88 81 GLU A O 1
ATOM 666 N N . GLU A 1 82 ? 12.149 7.687 -7.605 1.00 89.12 82 GLU A N 1
ATOM 667 C CA . GLU A 1 82 ? 11.193 7.913 -8.686 1.00 89.12 82 GLU A CA 1
ATOM 668 C C . GLU A 1 82 ? 10.117 6.818 -8.720 1.00 89.12 82 GLU A C 1
ATOM 670 O O . GLU A 1 82 ? 8.993 7.083 -9.147 1.00 89.12 82 GLU A O 1
ATOM 675 N N . ILE A 1 83 ? 10.440 5.577 -8.317 1.00 90.31 83 ILE A N 1
ATOM 676 C CA . ILE A 1 83 ? 9.421 4.518 -8.240 1.00 90.31 83 ILE A CA 1
ATOM 677 C C . ILE A 1 83 ? 8.492 4.729 -7.048 1.00 90.31 83 ILE A C 1
ATOM 679 O O . ILE A 1 83 ? 7.302 4.444 -7.162 1.00 90.31 83 ILE A O 1
ATOM 683 N N . HIS A 1 84 ? 9.021 5.252 -5.940 1.00 92.50 84 HIS A N 1
ATOM 684 C CA . HIS A 1 84 ? 8.220 5.635 -4.788 1.00 92.50 84 HIS A CA 1
ATOM 685 C C . HIS A 1 84 ? 7.192 6.693 -5.191 1.00 92.50 84 HIS A C 1
ATOM 687 O O . HIS A 1 84 ? 5.995 6.447 -5.063 1.00 92.50 84 HIS A O 1
ATOM 693 N N . ASP A 1 85 ? 7.652 7.788 -5.804 1.00 91.56 85 ASP A N 1
ATOM 694 C CA . ASP A 1 85 ? 6.785 8.858 -6.307 1.00 91.56 85 ASP A CA 1
ATOM 695 C C . ASP A 1 85 ? 5.745 8.317 -7.302 1.00 91.56 85 ASP A C 1
ATOM 697 O O . ASP A 1 85 ? 4.563 8.631 -7.210 1.00 91.56 85 ASP A O 1
ATOM 701 N N . ALA A 1 86 ? 6.150 7.441 -8.228 1.00 91.44 86 ALA A N 1
ATOM 702 C CA . ALA A 1 86 ? 5.230 6.876 -9.213 1.00 91.44 86 ALA A CA 1
ATOM 703 C C . ALA A 1 86 ? 4.115 6.015 -8.590 1.00 91.44 86 ALA A C 1
ATOM 705 O O . ALA A 1 86 ? 3.005 5.982 -9.129 1.00 91.44 86 ALA A O 1
ATOM 706 N N . ILE A 1 87 ? 4.396 5.297 -7.497 1.00 93.69 87 ILE A N 1
ATOM 707 C CA . ILE A 1 87 ? 3.394 4.489 -6.787 1.00 93.69 87 ILE A CA 1
ATOM 708 C C . ILE A 1 87 ? 2.538 5.359 -5.874 1.00 93.69 87 ILE A C 1
ATOM 710 O O . ILE A 1 87 ? 1.321 5.180 -5.877 1.00 93.69 87 ILE A O 1
ATOM 714 N N . ALA A 1 88 ? 3.136 6.327 -5.177 1.00 94.81 88 ALA A N 1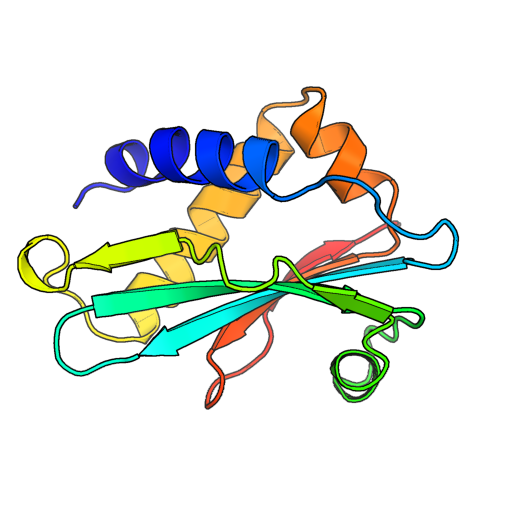
ATOM 715 C CA . ALA A 1 88 ? 2.415 7.330 -4.402 1.00 94.81 88 ALA A CA 1
ATOM 716 C C . ALA A 1 88 ? 1.375 8.046 -5.275 1.00 94.81 88 ALA A C 1
ATOM 718 O O . ALA A 1 88 ? 0.183 7.997 -4.989 1.00 94.81 88 ALA A O 1
ATOM 719 N N . GLU A 1 89 ? 1.795 8.588 -6.420 1.00 93.50 89 GLU A N 1
ATOM 720 C CA . GLU A 1 89 ? 0.909 9.285 -7.357 1.00 93.50 89 GLU A CA 1
ATOM 721 C C . GLU A 1 89 ? -0.157 8.363 -7.973 1.00 93.50 89 GLU A C 1
ATOM 723 O O . GLU A 1 89 ? -1.287 8.789 -8.225 1.00 93.50 89 GLU A O 1
ATOM 728 N N . ALA A 1 90 ? 0.171 7.093 -8.246 1.00 94.31 90 ALA A N 1
ATOM 729 C CA . ALA A 1 90 ? -0.815 6.128 -8.732 1.00 94.31 90 ALA A CA 1
ATOM 730 C C . ALA A 1 90 ? -1.871 5.813 -7.661 1.00 94.31 90 ALA A C 1
ATOM 732 O O . ALA A 1 90 ? -3.048 5.666 -7.994 1.00 94.31 90 ALA A O 1
ATOM 733 N N . LEU A 1 91 ? -1.461 5.735 -6.394 1.00 95.25 91 LEU A N 1
ATOM 734 C CA . LEU A 1 91 ? -2.347 5.498 -5.262 1.00 95.25 91 LEU A CA 1
ATOM 735 C C . LEU A 1 91 ? -3.225 6.719 -4.964 1.00 95.25 91 LEU A C 1
ATOM 737 O O . LEU A 1 91 ? -4.434 6.564 -4.812 1.00 95.25 91 LEU A O 1
ATOM 741 N N . GLU A 1 92 ? -2.655 7.926 -4.992 1.00 95.25 92 GLU A N 1
ATOM 742 C CA . GLU A 1 92 ? -3.401 9.189 -4.927 1.00 95.25 92 GLU A CA 1
ATOM 743 C C . GLU A 1 92 ? -4.473 9.248 -6.019 1.00 95.25 92 GLU A C 1
ATOM 745 O O . GLU A 1 92 ? -5.647 9.469 -5.734 1.00 95.25 92 GLU A O 1
ATOM 750 N N . ALA A 1 93 ? -4.097 8.979 -7.274 1.00 94.25 93 ALA A N 1
ATOM 751 C CA . ALA A 1 93 ? -5.030 9.011 -8.396 1.00 94.25 93 ALA A CA 1
ATOM 752 C C . ALA A 1 93 ? -6.129 7.937 -8.298 1.00 94.25 93 ALA A C 1
ATOM 754 O O . ALA A 1 93 ? -7.242 8.158 -8.779 1.00 94.25 93 ALA A O 1
ATOM 755 N N . LEU A 1 94 ? -5.824 6.778 -7.707 1.00 93.62 94 LEU A N 1
ATOM 756 C CA . LEU A 1 94 ? -6.788 5.707 -7.452 1.00 93.62 94 LEU A CA 1
ATOM 757 C C . LEU A 1 94 ? -7.810 6.128 -6.392 1.00 93.62 94 LEU A C 1
ATOM 759 O O . LEU A 1 94 ? -9.005 5.913 -6.593 1.00 93.62 94 LEU A O 1
ATOM 763 N N . ILE A 1 95 ? -7.353 6.768 -5.314 1.00 94.12 95 ILE A N 1
ATOM 764 C CA . ILE A 1 95 ? -8.205 7.299 -4.242 1.00 94.12 95 ILE A CA 1
ATOM 765 C C . ILE A 1 95 ? -9.066 8.464 -4.760 1.00 94.12 95 ILE A C 1
ATOM 767 O O . ILE A 1 95 ? -10.284 8.467 -4.580 1.00 94.12 95 ILE A O 1
ATOM 771 N N . ASP A 1 96 ? -8.471 9.402 -5.501 1.00 93.25 96 ASP A N 1
ATOM 772 C CA . ASP A 1 96 ? -9.157 10.565 -6.084 1.00 93.25 96 ASP A CA 1
ATOM 773 C C . ASP A 1 96 ? -10.217 10.198 -7.138 1.00 93.25 96 ASP A C 1
ATOM 775 O O . ASP A 1 96 ? -11.099 11.006 -7.451 1.00 93.25 96 ASP A O 1
ATOM 779 N N . ALA A 1 97 ? -10.138 9.000 -7.727 1.00 88.88 97 ALA A N 1
ATOM 780 C CA . ALA A 1 97 ? -11.090 8.542 -8.737 1.00 88.88 97 ALA A CA 1
ATOM 781 C C . ALA A 1 97 ? -12.501 8.259 -8.177 1.00 88.88 97 ALA A C 1
ATOM 783 O O . ALA A 1 97 ? -13.428 8.129 -8.983 1.00 88.88 97 ALA A O 1
ATOM 784 N N . ASP A 1 98 ? -12.668 8.208 -6.845 1.00 77.50 98 ASP A N 1
ATOM 785 C CA . ASP A 1 98 ? -13.956 8.137 -6.126 1.00 77.50 98 ASP A CA 1
ATOM 786 C C . ASP A 1 98 ? -14.847 6.962 -6.597 1.00 77.50 98 ASP A C 1
ATOM 788 O O . ASP A 1 98 ? -15.946 7.135 -7.138 1.00 77.50 98 ASP A O 1
ATOM 792 N N . GLY A 1 99 ? -14.323 5.736 -6.462 1.00 90.56 99 GLY A N 1
ATOM 793 C CA . GLY A 1 99 ? -14.985 4.487 -6.863 1.00 90.56 99 GLY A CA 1
ATOM 794 C C . GLY A 1 99 ? -14.805 3.350 -5.854 1.00 90.56 99 GLY A C 1
ATOM 795 O O . GLY A 1 99 ? -14.151 3.523 -4.838 1.00 90.56 99 GLY A O 1
ATOM 796 N N . GLU A 1 100 ? -15.334 2.157 -6.160 1.00 91.44 100 GLU A N 1
ATOM 797 C CA . GLU A 1 100 ? -15.399 1.024 -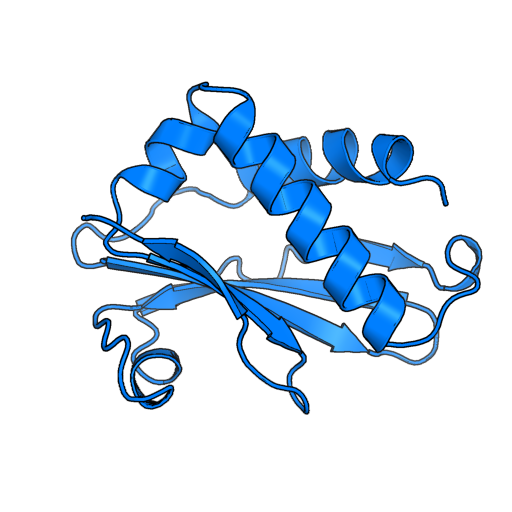5.210 1.00 91.44 100 GLU A CA 1
ATOM 798 C C . GLU A 1 100 ? -14.041 0.644 -4.590 1.00 91.44 100 GLU A C 1
ATOM 800 O O . GLU A 1 100 ? -13.988 0.236 -3.435 1.00 91.44 100 GLU A O 1
ATOM 805 N N . LEU A 1 101 ? -12.943 0.791 -5.340 1.00 91.75 101 LEU A N 1
ATOM 806 C CA . LEU A 1 101 ? -11.595 0.550 -4.821 1.00 91.75 101 LEU A CA 1
ATOM 807 C C . LEU A 1 101 ? -11.129 1.635 -3.847 1.00 91.75 101 LEU A C 1
ATOM 809 O O . LEU A 1 101 ? -10.515 1.317 -2.834 1.00 91.75 101 LEU A O 1
ATOM 813 N N . ALA A 1 102 ? -11.417 2.899 -4.165 1.00 93.94 102 ALA A N 1
ATOM 814 C CA . ALA A 1 102 ? -11.134 4.018 -3.279 1.00 93.94 102 ALA A CA 1
ATOM 815 C C . ALA A 1 102 ? -11.944 3.870 -1.989 1.00 93.94 102 ALA A C 1
ATOM 817 O O . ALA A 1 102 ? -11.369 3.936 -0.913 1.00 93.94 102 ALA A O 1
ATOM 818 N N . ASP A 1 103 ? -13.239 3.553 -2.099 1.00 93.25 103 ASP A N 1
ATOM 819 C CA . ASP A 1 103 ? -14.102 3.273 -0.949 1.00 93.25 103 ASP A CA 1
ATOM 820 C C . ASP A 1 103 ? -13.527 2.145 -0.079 1.00 93.25 103 ASP A C 1
ATOM 822 O O . ASP A 1 103 ? -13.476 2.278 1.137 1.00 93.25 103 ASP A O 1
ATOM 826 N N . ALA A 1 104 ? -13.055 1.047 -0.682 1.00 92.12 104 ALA A N 1
ATOM 827 C CA . ALA A 1 104 ? -12.498 -0.085 0.061 1.00 92.12 104 ALA A CA 1
ATOM 828 C C . ALA A 1 104 ? -11.196 0.255 0.809 1.00 92.12 104 ALA A C 1
ATOM 830 O O . ALA A 1 104 ? -10.966 -0.250 1.907 1.00 92.12 104 ALA A O 1
ATOM 831 N N . LEU A 1 105 ? -10.343 1.101 0.227 1.00 93.88 105 LEU A N 1
ATOM 832 C CA . LEU A 1 105 ? -9.118 1.572 0.876 1.00 93.88 105 LEU A CA 1
ATOM 833 C C . LEU A 1 105 ? -9.408 2.641 1.939 1.00 93.88 105 LEU A C 1
ATOM 835 O O . LEU A 1 105 ? -8.815 2.609 3.012 1.00 93.88 105 LEU A O 1
ATOM 839 N N . CYS A 1 106 ? -10.334 3.559 1.667 1.00 93.81 106 CYS A N 1
ATOM 840 C CA . CYS A 1 106 ? -10.701 4.672 2.544 1.00 93.81 106 CYS A CA 1
ATOM 841 C C . CYS A 1 106 ? -11.738 4.308 3.626 1.00 93.81 106 CYS A C 1
ATOM 843 O O . CYS A 1 106 ? -12.103 5.170 4.418 1.00 93.81 106 CYS A O 1
ATOM 845 N N . ASP A 1 107 ? -12.197 3.053 3.697 1.00 93.50 107 ASP A N 1
ATOM 846 C CA . ASP A 1 107 ? -12.924 2.497 4.858 1.00 93.50 107 ASP A CA 1
ATOM 847 C C . ASP A 1 107 ? -11.961 2.051 5.985 1.00 93.50 107 ASP A C 1
ATOM 849 O O . ASP A 1 107 ? -12.365 1.376 6.930 1.00 93.50 107 ASP A O 1
ATOM 853 N N . SER A 1 108 ? -10.674 2.401 5.875 1.00 94.75 108 SER A N 1
ATOM 854 C CA . SER A 1 108 ? -9.633 2.188 6.887 1.00 94.75 108 SER A CA 1
ATOM 855 C C . SER A 1 108 ? -9.298 3.494 7.630 1.00 94.75 108 SER A C 1
ATOM 857 O O . SER A 1 108 ? -9.850 4.543 7.320 1.00 94.75 108 SER A O 1
ATOM 859 N N . ASP A 1 109 ? -8.390 3.457 8.603 1.00 96.81 109 ASP A N 1
ATOM 860 C CA . ASP A 1 109 ? -7.849 4.641 9.283 1.00 96.81 109 ASP A CA 1
ATOM 861 C C . ASP A 1 109 ? -6.747 5.320 8.446 1.00 96.81 109 ASP A C 1
ATOM 863 O O . ASP A 1 109 ? -6.569 6.539 8.527 1.00 96.81 109 ASP A O 1
ATOM 867 N N . ALA A 1 110 ? -5.983 4.548 7.656 1.00 97.50 110 ALA A N 1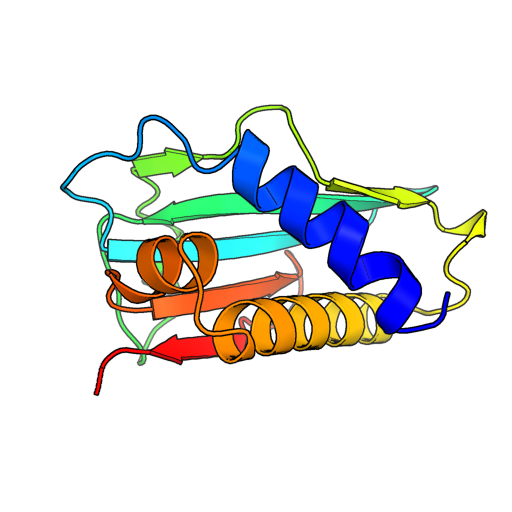
ATOM 868 C CA . ALA A 1 110 ? -4.890 5.074 6.840 1.00 97.50 110 ALA A CA 1
ATOM 869 C C . ALA A 1 110 ? -4.464 4.175 5.672 1.00 97.50 110 ALA A C 1
ATOM 871 O O . ALA A 1 110 ? -4.489 2.946 5.737 1.00 97.50 110 ALA A O 1
ATOM 872 N N . VAL A 1 111 ? -3.948 4.825 4.630 1.00 97.56 111 VAL A N 1
ATOM 873 C CA . VAL A 1 111 ? -3.282 4.195 3.491 1.00 97.56 111 VAL A CA 1
ATOM 874 C C . VAL A 1 111 ? -1.913 4.841 3.319 1.00 97.56 111 VAL A C 1
ATOM 876 O O . VAL A 1 111 ? -1.805 6.064 3.192 1.00 97.56 111 VAL A O 1
ATOM 879 N N . ALA A 1 112 ? -0.869 4.020 3.296 1.00 97.31 112 ALA A N 1
ATOM 880 C CA . ALA A 1 112 ? 0.511 4.463 3.182 1.00 97.31 112 ALA A CA 1
ATOM 881 C C . ALA A 1 112 ? 1.270 3.705 2.088 1.00 97.31 112 ALA A C 1
ATOM 883 O O . ALA A 1 112 ? 0.895 2.603 1.692 1.00 97.31 112 ALA A O 1
ATOM 884 N N . VAL A 1 113 ? 2.365 4.291 1.624 1.00 96.62 113 VAL A N 1
ATOM 885 C CA . VAL A 1 113 ? 3.345 3.679 0.726 1.00 96.62 113 VAL A CA 1
ATOM 886 C C . VAL A 1 113 ? 4.725 3.837 1.346 1.00 96.62 113 VAL A C 1
ATOM 888 O O . VAL A 1 113 ? 5.004 4.841 1.995 1.00 96.62 113 VAL A O 1
ATOM 891 N N . GLY A 1 114 ? 5.583 2.835 1.201 1.00 94.19 114 GLY A N 1
ATOM 892 C CA . GLY A 1 114 ? 6.927 2.903 1.759 1.00 94.19 114 GLY A CA 1
ATOM 893 C C . GLY A 1 114 ? 7.896 1.991 1.037 1.00 94.19 114 GLY A C 1
ATOM 894 O O . GLY A 1 114 ? 7.552 0.893 0.603 1.00 94.19 114 GLY A O 1
ATOM 895 N N . PHE A 1 115 ? 9.138 2.440 0.915 1.00 90.94 115 PHE A N 1
ATOM 896 C CA . PHE A 1 115 ? 10.235 1.590 0.467 1.00 90.94 115 PHE A CA 1
ATOM 897 C C . PHE A 1 115 ? 10.843 0.865 1.674 1.00 90.94 115 PHE A C 1
ATOM 899 O O . PHE A 1 115 ? 10.986 1.472 2.730 1.00 90.94 115 PHE A O 1
ATOM 906 N N . ILE A 1 116 ? 11.249 -0.403 1.538 1.00 81.38 116 ILE A N 1
ATOM 907 C CA . ILE A 1 116 ? 11.722 -1.207 2.690 1.00 81.38 116 ILE A CA 1
ATOM 908 C C . ILE A 1 116 ? 12.926 -0.597 3.440 1.00 81.38 116 ILE A C 1
ATOM 910 O O . ILE A 1 116 ? 13.095 -0.813 4.637 1.00 81.38 116 ILE A O 1
ATOM 914 N N . ASP A 1 117 ? 13.757 0.169 2.729 1.00 78.69 117 ASP A N 1
ATOM 915 C CA . ASP A 1 117 ? 14.902 0.918 3.268 1.00 78.69 117 ASP A CA 1
ATOM 916 C C . ASP A 1 117 ? 14.649 2.446 3.331 1.00 78.69 117 ASP A C 1
ATOM 918 O O . ASP A 1 117 ? 15.585 3.219 3.555 1.00 78.69 117 ASP A O 1
ATOM 922 N N . GLY A 1 118 ? 13.413 2.893 3.081 1.00 81.38 118 GLY A N 1
ATOM 923 C CA . GLY A 1 118 ? 13.013 4.299 2.974 1.00 81.38 118 GLY A CA 1
ATOM 924 C C . GLY A 1 118 ? 12.098 4.776 4.105 1.00 81.38 118 GLY A C 1
ATOM 925 O O . GLY A 1 118 ? 11.933 4.101 5.117 1.00 81.38 118 GLY A O 1
ATOM 926 N N . GLU A 1 119 ? 11.540 5.974 3.931 1.00 84.56 119 GLU A N 1
ATOM 927 C CA . GLU A 1 119 ? 10.516 6.533 4.824 1.00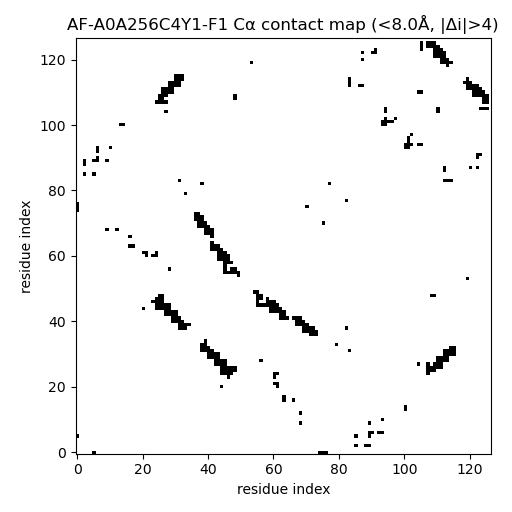 84.56 119 GLU A CA 1
ATOM 928 C C . GLU A 1 119 ? 9.120 6.070 4.379 1.00 84.56 119 GLU A C 1
ATOM 930 O O . GLU A 1 119 ? 8.889 5.848 3.188 1.00 84.56 119 GLU A O 1
ATOM 935 N N . LEU A 1 120 ? 8.198 5.935 5.334 1.00 92.50 120 LEU A N 1
ATOM 936 C CA . LEU A 1 120 ? 6.786 5.694 5.062 1.00 92.50 120 LEU A CA 1
ATOM 937 C C . LEU A 1 120 ? 6.064 7.016 4.755 1.00 92.50 120 LEU A C 1
ATOM 939 O O . LEU A 1 120 ? 6.095 7.961 5.548 1.00 92.50 120 LEU A O 1
ATOM 943 N N . GLU A 1 121 ? 5.362 7.073 3.630 1.00 94.94 121 GLU A N 1
ATOM 944 C CA . GLU A 1 121 ? 4.513 8.193 3.237 1.00 94.94 121 GLU A CA 1
ATOM 945 C C . GLU A 1 121 ? 3.031 7.837 3.409 1.00 94.94 121 GLU A C 1
ATOM 947 O O . GLU A 1 121 ? 2.545 6.845 2.869 1.00 94.94 121 GLU A O 1
ATOM 952 N N . ILE A 1 122 ? 2.291 8.662 4.154 1.00 96.06 122 ILE A N 1
ATOM 953 C CA . ILE A 1 122 ? 0.837 8.524 4.302 1.00 96.06 122 ILE A CA 1
ATOM 954 C C . ILE A 1 122 ? 0.163 9.242 3.132 1.00 96.06 122 ILE A C 1
ATOM 956 O O . ILE A 1 122 ? 0.244 10.466 3.028 1.00 96.06 122 ILE A O 1
ATOM 960 N N . ILE A 1 123 ? -0.537 8.479 2.296 1.00 96.56 123 ILE A N 1
ATOM 961 C CA . ILE A 1 123 ? -1.256 8.976 1.115 1.00 96.56 123 ILE A CA 1
ATOM 962 C C . ILE A 1 123 ? -2.674 9.413 1.480 1.00 96.56 123 ILE A C 1
ATOM 964 O O . ILE A 1 123 ? -3.183 10.413 0.976 1.00 96.56 123 ILE A O 1
ATOM 968 N N . TRP A 1 124 ? -3.311 8.690 2.399 1.00 96.69 124 TRP A N 1
ATOM 969 C CA . TRP A 1 124 ? -4.636 9.023 2.904 1.00 96.69 124 TRP A CA 1
ATOM 970 C C . TRP A 1 124 ? -4.755 8.658 4.384 1.00 96.69 124 TRP A C 1
ATOM 972 O O . TRP A 1 124 ? -4.178 7.670 4.834 1.00 96.69 124 TRP A O 1
ATOM 982 N N . GLN A 1 125 ? -5.508 9.459 5.136 1.00 95.56 125 GLN A N 1
ATOM 983 C CA . GLN A 1 125 ? -5.883 9.172 6.519 1.00 95.56 125 GLN A CA 1
ATOM 984 C C . GLN A 1 125 ? -7.309 9.659 6.790 1.00 95.56 125 GLN A C 1
ATOM 986 O O . GLN A 1 125 ? -7.718 10.691 6.246 1.00 95.56 125 GLN A O 1
ATOM 991 N N . GLU A 1 126 ? -8.030 8.961 7.666 1.00 93.00 126 GLU A N 1
ATOM 992 C CA . GLU A 1 126 ? -9.310 9.446 8.186 1.00 93.00 126 GLU A CA 1
ATOM 993 C C . GLU A 1 126 ? -9.090 10.743 9.006 1.00 93.00 126 GLU A C 1
ATOM 995 O O . GLU A 1 126 ? -8.064 10.914 9.679 1.00 93.00 126 GLU A O 1
ATOM 1000 N N . GLU A 1 127 ? -10.021 11.703 8.910 1.00 78.75 127 GLU A N 1
ATOM 1001 C CA . GLU A 1 127 ? -9.972 12.992 9.637 1.00 78.75 127 GLU A CA 1
ATOM 1002 C C . GLU A 1 127 ? -10.403 12.907 11.112 1.00 78.75 127 GLU A C 1
ATOM 1004 O O . GLU A 1 127 ? -11.455 12.300 11.416 1.00 78.75 127 GLU A O 1
#